Protein AF-A0A0L7QMP7-F1 (afdb_monomer_lite)

Secondary structure (DSSP, 8-state):
----------SS-HHHHHHHHTTSGGG-PPPTTHHHHHHHHHHHHHHHHHH-

Organism: NCBI:txid597456

InterPro domains:
  IPR003958 Transcription factor CBF/NF-Y/archaeal histone domain [PF00808] (10-39)
  IPR009072 Histone-fold [G3DSA:1.10.20.10] (1-50)
  IPR009072 Histone-fold [SSF47113] (3-42)

Foldseek 3Di:
DPDPDDDDPQPDDLVVLVVVQVVDVVSPDDDSCVSVVVSVVVVVVVCVVVVD

Structure (mmCIF, N/CA/C/O backbone):
data_AF-A0A0L7QMP7-F1
#
_entry.id   AF-A0A0L7QMP7-F1
#
loop_
_atom_site.group_PDB
_atom_site.id
_atom_site.type_symbol
_atom_site.label_at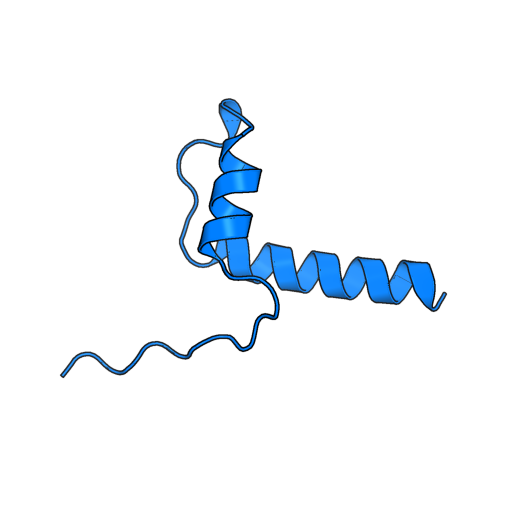om_id
_atom_site.label_alt_id
_atom_site.label_comp_id
_atom_site.label_asym_id
_atom_site.label_entity_id
_atom_site.label_seq_id
_atom_site.pdbx_PDB_ins_code
_atom_site.Cartn_x
_atom_site.Cartn_y
_atom_site.Cartn_z
_atom_site.occupancy
_atom_site.B_iso_or_equiv
_atom_site.auth_seq_id
_atom_site.auth_comp_id
_atom_site.auth_asym_id
_atom_site.auth_atom_id
_atom_site.pdbx_PDB_model_num
ATOM 1 N N . MET A 1 1 ? -13.260 -4.926 -26.715 1.00 50.44 1 MET A N 1
ATOM 2 C CA . MET A 1 1 ? -12.526 -5.775 -25.743 1.00 50.44 1 MET A CA 1
ATOM 3 C C . MET A 1 1 ? -11.823 -4.866 -24.746 1.00 50.44 1 MET A C 1
ATOM 5 O O . MET A 1 1 ? -11.145 -3.958 -25.212 1.00 50.44 1 MET A O 1
ATOM 9 N N . PRO A 1 2 ? -11.984 -5.029 -23.420 1.00 60.44 2 PRO A N 1
ATOM 10 C CA . PRO A 1 2 ? -11.325 -4.137 -22.477 1.00 60.44 2 PRO A CA 1
ATOM 11 C C . PRO A 1 2 ? -9.816 -4.381 -22.550 1.00 60.44 2 PRO A C 1
ATOM 13 O O . PRO A 1 2 ? -9.325 -5.485 -22.310 1.00 60.44 2 PRO A O 1
ATOM 16 N N . SER A 1 3 ? -9.094 -3.341 -22.950 1.00 58.19 3 SER A N 1
ATOM 17 C CA . SER A 1 3 ? -7.645 -3.296 -23.090 1.00 58.19 3 SER A CA 1
ATOM 18 C C . SER A 1 3 ? -6.998 -3.776 -21.790 1.00 58.19 3 SER A C 1
ATOM 20 O O . SER A 1 3 ? -7.290 -3.235 -20.722 1.00 58.19 3 SER A O 1
ATOM 22 N N . LYS A 1 4 ? -6.144 -4.810 -21.853 1.00 61.62 4 LYS A N 1
ATOM 23 C CA . LYS A 1 4 ? -5.402 -5.327 -20.688 1.00 61.62 4 LYS A CA 1
ATOM 24 C C . LYS A 1 4 ? -4.749 -4.151 -19.955 1.00 61.62 4 LYS A C 1
ATOM 26 O O . LYS A 1 4 ? -3.828 -3.531 -20.485 1.00 61.62 4 LYS A O 1
ATOM 31 N N . LYS A 1 5 ? -5.230 -3.837 -18.745 1.00 64.38 5 LYS A N 1
ATOM 32 C CA . LYS A 1 5 ? -4.628 -2.817 -17.873 1.00 64.38 5 LYS A CA 1
ATOM 33 C C . LYS A 1 5 ? -3.128 -3.108 -17.758 1.00 64.38 5 LYS A C 1
ATOM 35 O O . LYS A 1 5 ? -2.755 -4.244 -17.459 1.00 64.38 5 LYS A O 1
ATOM 40 N N . LYS A 1 6 ? -2.277 -2.102 -18.004 1.00 64.81 6 LYS A N 1
ATOM 41 C CA . LYS A 1 6 ? -0.819 -2.211 -17.830 1.00 64.81 6 LYS A CA 1
ATOM 42 C C . LYS A 1 6 ? -0.538 -2.776 -16.435 1.00 64.81 6 LYS A C 1
ATOM 44 O O . LYS A 1 6 ? -0.877 -2.152 -15.431 1.00 64.81 6 LYS A O 1
ATOM 49 N N . LYS A 1 7 ? 0.070 -3.965 -16.368 1.00 65.00 7 LYS A N 1
ATOM 50 C CA . LYS A 1 7 ? 0.637 -4.477 -15.118 1.00 65.00 7 LYS A CA 1
ATOM 51 C C . LYS A 1 7 ? 1.834 -3.593 -14.791 1.00 65.00 7 LYS A C 1
ATOM 53 O O . LYS A 1 7 ? 2.859 -3.668 -15.460 1.00 65.00 7 LYS A O 1
ATOM 58 N N . TYR A 1 8 ? 1.687 -2.731 -13.791 1.00 66.31 8 TYR A N 1
ATOM 59 C CA . TYR A 1 8 ? 2.832 -2.043 -13.210 1.00 66.31 8 TYR A CA 1
ATOM 60 C C . TYR A 1 8 ? 3.777 -3.109 -12.654 1.00 66.31 8 TYR A C 1
ATOM 62 O O . TYR A 1 8 ? 3.346 -3.966 -11.882 1.00 66.31 8 TYR A O 1
ATOM 70 N N . ASN A 1 9 ? 5.043 -3.081 -13.077 1.00 67.56 9 ASN A N 1
ATOM 71 C CA . ASN A 1 9 ? 6.063 -4.030 -12.634 1.00 67.56 9 ASN A CA 1
ATOM 72 C C . ASN A 1 9 ? 6.532 -3.664 -11.214 1.00 67.56 9 ASN A C 1
ATOM 74 O O . ASN A 1 9 ? 7.657 -3.217 -10.996 1.00 67.56 9 ASN A O 1
ATOM 78 N N . ALA A 1 10 ? 5.610 -3.739 -10.255 1.00 69.00 10 ALA A N 1
ATOM 79 C CA . ALA A 1 10 ? 5.868 -3.484 -8.852 1.00 69.00 10 ALA A CA 1
ATOM 80 C C . ALA A 1 10 ? 6.244 -4.799 -8.170 1.00 69.00 10 ALA A C 1
ATOM 82 O O . ALA A 1 10 ? 5.513 -5.786 -8.257 1.00 69.00 10 ALA A O 1
ATOM 83 N N . ARG A 1 11 ? 7.371 -4.798 -7.448 1.00 81.44 11 ARG A N 1
ATOM 84 C CA . ARG A 1 11 ? 7.804 -5.957 -6.648 1.00 81.44 11 ARG A CA 1
ATOM 85 C C . ARG A 1 11 ? 6.795 -6.290 -5.538 1.00 81.44 11 ARG A C 1
ATOM 87 O O . ARG A 1 11 ? 6.725 -7.432 -5.099 1.00 81.44 11 ARG A O 1
ATOM 94 N N . PHE A 1 12 ? 5.998 -5.301 -5.123 1.00 83.81 12 PHE A N 1
ATOM 95 C CA . PHE A 1 12 ? 4.914 -5.448 -4.156 1.00 83.81 12 PHE A CA 1
ATOM 96 C C . PHE A 1 12 ? 3.544 -5.275 -4.833 1.00 83.81 12 PHE A C 1
ATOM 98 O O . PHE A 1 12 ? 3.316 -4.265 -5.501 1.00 83.81 12 PHE A O 1
ATOM 105 N N . PRO A 1 13 ? 2.604 -6.220 -4.656 1.00 89.94 13 PRO A N 1
ATOM 106 C CA . PRO A 1 13 ? 1.274 -6.115 -5.244 1.00 89.94 13 PRO A CA 1
ATOM 107 C C . PRO A 1 13 ? 0.445 -5.006 -4.577 1.00 89.94 13 PRO A C 1
ATOM 109 O O . PRO A 1 13 ? 0.377 -4.918 -3.350 1.00 89.94 13 PRO A O 1
ATOM 112 N N . ALA A 1 14 ? -0.272 -4.216 -5.386 1.00 91.00 14 ALA A N 1
ATOM 113 C CA . ALA A 1 14 ? -1.102 -3.094 -4.926 1.00 91.00 14 ALA A CA 1
ATOM 114 C C . ALA A 1 14 ? -2.139 -3.487 -3.856 1.00 91.00 14 ALA A C 1
ATOM 116 O O . ALA A 1 14 ? -2.410 -2.715 -2.941 1.00 91.00 14 ALA A O 1
ATOM 117 N N . GLY A 1 15 ? -2.684 -4.707 -3.926 1.00 93.00 15 GLY A N 1
ATOM 118 C CA . GLY A 1 15 ? -3.628 -5.213 -2.925 1.00 93.00 15 GLY A CA 1
ATOM 119 C C . GLY A 1 15 ? -3.021 -5.368 -1.528 1.00 93.00 15 GLY A C 1
ATOM 120 O O . GLY A 1 15 ? -3.713 -5.142 -0.541 1.00 93.00 15 GLY A O 1
ATOM 121 N N . ARG A 1 16 ? -1.727 -5.704 -1.423 1.00 94.31 16 ARG A N 1
ATOM 122 C CA . ARG A 1 16 ? -1.042 -5.831 -0.128 1.00 94.31 16 ARG A CA 1
ATOM 123 C C . ARG A 1 16 ? -0.798 -4.465 0.500 1.00 94.31 16 ARG A C 1
ATOM 125 O O . ARG A 1 16 ? -1.058 -4.295 1.681 1.00 94.31 16 ARG A O 1
ATOM 132 N N . ILE A 1 17 ? -0.374 -3.497 -0.310 1.00 95.12 17 ILE A N 1
ATOM 133 C CA . ILE A 1 17 ? -0.193 -2.107 0.123 1.00 95.12 17 ILE A CA 1
ATOM 134 C C . ILE A 1 17 ? -1.535 -1.532 0.582 1.00 95.12 17 ILE A C 1
ATOM 136 O O . ILE A 1 17 ? -1.611 -0.981 1.670 1.00 95.12 17 ILE A O 1
ATOM 140 N N . LYS A 1 18 ? -2.615 -1.758 -0.180 1.00 95.56 18 LYS A N 1
ATOM 141 C CA . LYS A 1 18 ? -3.968 -1.354 0.222 1.00 95.56 18 LYS A CA 1
ATOM 142 C C . LYS A 1 18 ? -4.374 -1.947 1.578 1.00 95.56 18 LYS A C 1
ATOM 144 O O . LYS A 1 18 ? -4.882 -1.211 2.409 1.00 95.56 18 LYS A O 1
ATOM 149 N N . LYS A 1 19 ? -4.141 -3.247 1.809 1.00 95.19 19 LYS A N 1
ATOM 150 C CA . LYS A 1 19 ? -4.441 -3.887 3.104 1.00 95.19 19 LYS A CA 1
ATOM 151 C C . LYS A 1 19 ? -3.671 -3.250 4.260 1.00 95.19 19 LYS A C 1
ATOM 153 O O . LYS A 1 19 ? -4.265 -3.049 5.303 1.00 95.19 19 LYS A O 1
ATOM 158 N N . ILE A 1 20 ? -2.390 -2.930 4.061 1.00 95.69 20 ILE A N 1
ATOM 159 C CA . ILE A 1 20 ? -1.567 -2.246 5.071 1.00 95.69 20 ILE A CA 1
ATOM 160 C C . ILE A 1 20 ? -2.101 -0.836 5.329 1.00 95.69 20 ILE A C 1
ATOM 162 O O . ILE A 1 20 ? -2.243 -0.449 6.471 1.00 95.69 20 ILE A O 1
ATOM 166 N N . MET A 1 21 ? -2.444 -0.073 4.289 1.00 95.94 21 MET A N 1
ATOM 167 C CA . MET A 1 21 ? -3.028 1.259 4.481 1.00 95.94 21 MET A CA 1
ATOM 168 C C . MET A 1 21 ? -4.339 1.208 5.272 1.00 95.94 21 MET A C 1
ATOM 170 O O . MET A 1 21 ? -4.592 2.074 6.089 1.00 95.94 21 MET A O 1
ATOM 174 N N . GLN A 1 22 ? -5.167 0.193 5.021 1.00 96.06 22 GLN A N 1
ATOM 175 C CA . GLN A 1 22 ? -6.466 0.018 5.673 1.00 96.06 22 GLN A CA 1
ATOM 176 C C . GLN A 1 22 ? -6.385 -0.691 7.034 1.00 96.06 22 GLN A C 1
ATOM 178 O O . GLN A 1 22 ? -7.425 -1.062 7.569 1.00 96.06 22 GLN A O 1
ATOM 183 N N . THR A 1 23 ? -5.187 -0.920 7.590 1.00 96.81 23 THR A N 1
ATOM 184 C CA . THR A 1 23 ? -5.083 -1.229 9.028 1.00 96.81 23 THR A CA 1
ATOM 185 C C . THR A 1 23 ? -5.369 0.002 9.878 1.00 96.81 23 THR A C 1
ATOM 187 O O . THR A 1 23 ? -5.706 -0.141 11.044 1.00 96.81 23 THR A O 1
ATOM 190 N N . ASP A 1 24 ? -5.201 1.190 9.297 1.00 96.69 24 ASP A N 1
ATOM 191 C CA . ASP A 1 24 ? -5.649 2.449 9.868 1.00 96.69 24 ASP A CA 1
ATOM 192 C C . ASP A 1 24 ? -7.124 2.665 9.494 1.00 96.69 24 ASP A C 1
ATOM 194 O O . ASP A 1 24 ? -7.483 2.742 8.310 1.00 96.69 24 ASP A O 1
ATOM 198 N N . GLU A 1 25 ? -7.983 2.706 10.512 1.00 95.00 25 GLU A N 1
ATOM 199 C CA . GLU A 1 25 ? -9.432 2.830 10.353 1.00 95.00 25 GLU A CA 1
ATOM 200 C C . GLU A 1 25 ? -9.840 4.193 9.767 1.00 95.00 25 GLU A C 1
ATOM 202 O O . GLU A 1 25 ? -10.853 4.274 9.064 1.00 95.00 25 GLU A O 1
ATOM 207 N N . GLU A 1 26 ? -9.028 5.242 9.949 1.00 97.50 26 GLU A N 1
ATOM 208 C CA . GLU A 1 26 ? -9.317 6.592 9.450 1.00 97.50 26 GLU A CA 1
ATOM 209 C C . GLU A 1 26 ? -9.121 6.716 7.926 1.00 97.50 26 GLU A C 1
ATOM 211 O O . GLU A 1 26 ? -9.719 7.576 7.277 1.00 97.50 26 GLU A O 1
ATOM 216 N N . VAL A 1 27 ? -8.333 5.822 7.310 1.00 95.38 27 VAL A N 1
ATOM 217 C CA . VAL A 1 27 ? -7.992 5.874 5.874 1.00 95.38 27 VAL A CA 1
ATOM 218 C C . VAL A 1 27 ? -9.189 5.567 4.962 1.00 95.38 27 VAL A C 1
ATOM 220 O O . VAL A 1 27 ? -9.266 6.062 3.832 1.00 95.38 27 VAL A O 1
ATOM 223 N N . GLY A 1 28 ? -10.130 4.729 5.405 1.00 93.62 28 GLY A N 1
ATOM 224 C CA . GLY A 1 28 ? -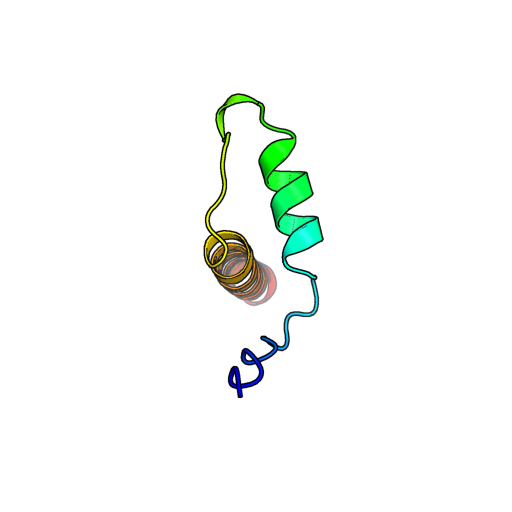11.346 4.415 4.650 1.00 93.62 28 GLY A CA 1
ATOM 225 C C . GLY A 1 28 ? -11.101 3.840 3.239 1.00 93.62 28 GLY A C 1
ATOM 226 O O . GLY A 1 28 ? -10.404 2.836 3.044 1.00 93.62 28 GLY A O 1
ATOM 227 N N . LYS A 1 29 ? -11.753 4.415 2.214 1.00 94.88 29 LYS A N 1
ATOM 228 C CA . LYS A 1 29 ? -11.700 3.914 0.824 1.00 94.88 29 LYS A CA 1
ATOM 229 C C . LYS A 1 29 ? -10.476 4.451 0.079 1.00 94.88 29 LYS A C 1
ATOM 231 O O . LYS A 1 29 ? -10.335 5.646 -0.132 1.00 94.88 29 LYS A O 1
ATOM 236 N N . VAL A 1 30 ? -9.663 3.539 -0.455 1.00 94.75 30 VAL A N 1
ATOM 237 C CA . VAL A 1 30 ? -8.446 3.878 -1.214 1.00 94.75 30 VAL A CA 1
ATOM 238 C C . VAL A 1 30 ? -8.660 3.718 -2.724 1.00 94.75 30 VAL A C 1
ATOM 240 O O . VAL A 1 30 ? -9.071 2.649 -3.193 1.00 94.75 30 VAL A O 1
ATOM 243 N N . ALA A 1 31 ? -8.338 4.758 -3.501 1.00 95.19 31 ALA A N 1
ATOM 244 C CA . ALA A 1 31 ? -8.390 4.729 -4.964 1.00 95.19 31 ALA A CA 1
ATOM 245 C C . ALA A 1 31 ? -7.332 3.783 -5.568 1.00 95.19 31 ALA A C 1
ATOM 247 O O . ALA A 1 31 ? -6.243 3.613 -5.025 1.00 95.19 31 ALA A O 1
ATOM 248 N N . GLN A 1 32 ? -7.620 3.184 -6.733 1.00 90.94 32 GLN A N 1
ATOM 249 C CA . GLN A 1 32 ? -6.773 2.128 -7.324 1.00 90.94 32 GLN A CA 1
ATOM 250 C C . GLN A 1 32 ? -5.328 2.565 -7.619 1.00 90.94 32 GLN A C 1
ATOM 252 O O . GLN A 1 32 ? -4.423 1.733 -7.573 1.00 90.94 32 GLN A O 1
ATOM 257 N N . ALA A 1 33 ? -5.107 3.847 -7.920 1.00 92.56 33 ALA A N 1
ATOM 258 C CA . ALA A 1 33 ? -3.784 4.381 -8.238 1.00 92.56 33 ALA A CA 1
ATOM 259 C C . ALA A 1 33 ? -2.903 4.606 -6.996 1.00 92.56 33 ALA A C 1
ATOM 261 O O . ALA A 1 33 ? -1.680 4.516 -7.086 1.00 92.56 33 ALA A O 1
ATOM 262 N N . VAL A 1 34 ? -3.508 4.856 -5.830 1.00 95.44 34 VAL A N 1
ATOM 263 C CA . VAL A 1 34 ? -2.799 5.289 -4.614 1.00 95.44 34 VAL A CA 1
ATOM 264 C C . VAL A 1 34 ? -1.773 4.255 -4.123 1.00 95.44 34 VAL A C 1
ATOM 266 O O . VAL A 1 34 ? -0.619 4.635 -3.922 1.00 95.44 34 VAL A O 1
ATOM 269 N N . PRO A 1 35 ? -2.088 2.945 -4.032 1.00 94.69 35 PRO A N 1
ATOM 270 C CA . 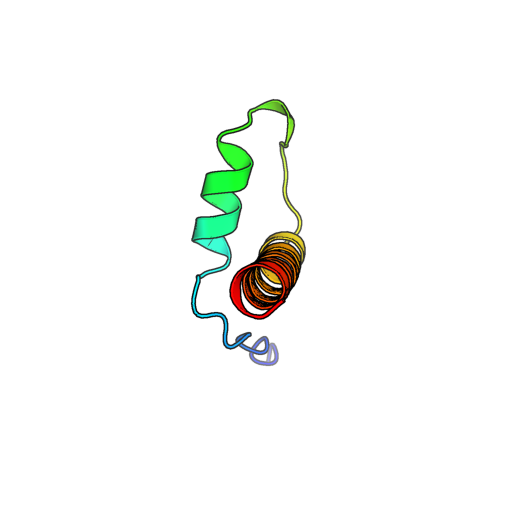PRO A 1 35 ? -1.104 1.942 -3.621 1.00 94.69 35 PRO A CA 1
ATOM 271 C C . PRO A 1 35 ? 0.123 1.866 -4.545 1.00 94.69 35 PRO A C 1
ATOM 273 O O . PRO A 1 35 ? 1.221 1.540 -4.100 1.00 94.69 35 PRO A O 1
ATOM 276 N N . ILE A 1 36 ? -0.053 2.169 -5.837 1.00 93.12 36 ILE A N 1
ATOM 277 C CA . ILE A 1 36 ? 1.026 2.145 -6.835 1.00 93.12 36 ILE A CA 1
ATOM 278 C C . ILE A 1 36 ? 1.954 3.347 -6.628 1.00 93.12 36 ILE A C 1
ATOM 280 O O . ILE A 1 36 ? 3.172 3.192 -6.654 1.00 93.12 36 ILE A O 1
ATOM 284 N N . ILE A 1 37 ? 1.384 4.531 -6.385 1.00 94.38 37 ILE A N 1
ATOM 285 C CA . ILE A 1 37 ? 2.142 5.761 -6.116 1.00 94.38 37 ILE A CA 1
ATOM 286 C C . ILE A 1 37 ? 2.951 5.614 -4.825 1.00 94.38 37 ILE A C 1
ATOM 288 O O . ILE A 1 37 ? 4.148 5.893 -4.818 1.00 94.38 37 ILE A O 1
ATOM 292 N N . ILE A 1 38 ? 2.330 5.090 -3.765 1.00 94.69 38 ILE A N 1
ATOM 293 C CA . ILE A 1 38 ? 2.993 4.832 -2.481 1.00 94.69 38 ILE A CA 1
ATOM 294 C C . ILE A 1 38 ? 4.205 3.915 -2.667 1.00 94.69 38 ILE A C 1
ATOM 296 O O . ILE A 1 38 ? 5.285 4.227 -2.175 1.00 94.69 38 ILE A O 1
ATOM 300 N N . TYR A 1 39 ? 4.079 2.831 -3.441 1.00 93.75 39 TYR A N 1
ATOM 301 C CA . TYR A 1 39 ? 5.220 1.963 -3.748 1.00 93.75 39 TYR A CA 1
ATOM 302 C C . TYR A 1 39 ? 6.392 2.716 -4.398 1.00 93.75 39 TYR A C 1
ATOM 304 O O . TYR A 1 39 ? 7.547 2.497 -4.027 1.00 93.75 39 TYR A O 1
ATOM 312 N N . ILE A 1 40 ? 6.111 3.595 -5.365 1.00 93.44 40 ILE A N 1
ATOM 313 C CA . ILE A 1 40 ? 7.142 4.366 -6.073 1.00 93.44 40 ILE A CA 1
ATOM 314 C C . ILE A 1 40 ? 7.844 5.330 -5.111 1.00 93.44 40 ILE A C 1
ATOM 316 O O . ILE A 1 40 ? 9.074 5.381 -5.101 1.00 93.44 40 ILE A O 1
ATOM 320 N N . LEU A 1 41 ? 7.076 6.037 -4.275 1.00 95.75 41 LEU A N 1
ATOM 321 C CA . LEU A 1 41 ? 7.602 6.963 -3.270 1.00 95.75 41 LEU A CA 1
ATOM 322 C C . LEU A 1 41 ? 8.490 6.246 -2.251 1.00 95.75 41 LEU A C 1
ATOM 324 O O . LEU A 1 41 ? 9.627 6.658 -2.047 1.00 95.75 41 LEU A O 1
ATOM 328 N N . PHE A 1 42 ? 8.024 5.131 -1.679 1.00 94.50 42 PHE A N 1
ATOM 329 C CA . PHE A 1 42 ? 8.818 4.340 -0.734 1.00 94.50 42 PHE A CA 1
ATOM 330 C C . PHE A 1 42 ? 10.103 3.808 -1.365 1.00 94.50 42 PHE A C 1
ATOM 332 O O . PHE A 1 42 ? 11.167 3.875 -0.756 1.00 94.50 42 PHE A O 1
ATOM 339 N N . LYS A 1 43 ? 10.033 3.306 -2.604 1.00 93.19 43 LYS A N 1
ATOM 340 C CA . LYS A 1 43 ? 11.219 2.834 -3.326 1.00 93.19 43 LYS A CA 1
ATOM 341 C C . LYS A 1 43 ? 12.248 3.954 -3.500 1.00 93.19 43 LYS A C 1
ATOM 343 O O . LYS A 1 43 ? 13.440 3.706 -3.327 1.00 93.19 43 LYS A O 1
ATOM 348 N N . LEU A 1 44 ? 11.797 5.155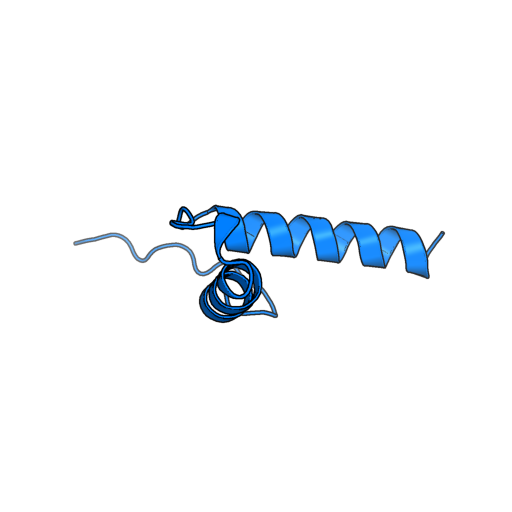 -3.865 1.00 94.88 44 LEU A N 1
ATOM 349 C CA . LEU A 1 44 ? 12.672 6.312 -4.029 1.00 94.88 44 LEU A CA 1
ATOM 350 C C . LEU A 1 44 ? 13.266 6.750 -2.687 1.00 94.88 44 LEU A C 1
ATOM 352 O O . LEU A 1 44 ? 14.476 6.918 -2.605 1.00 94.88 44 LEU A O 1
ATOM 356 N N . ALA A 1 45 ? 12.444 6.857 -1.642 1.00 96.94 45 ALA A N 1
ATOM 357 C CA . ALA A 1 45 ? 12.881 7.236 -0.303 1.00 96.94 45 ALA A CA 1
ATOM 358 C C . ALA A 1 45 ? 13.952 6.280 0.241 1.00 96.94 45 ALA A C 1
ATOM 360 O O . ALA A 1 45 ? 15.004 6.729 0.676 1.00 96.94 45 ALA A O 1
ATOM 361 N N . ILE A 1 46 ? 13.741 4.963 0.131 1.00 96.38 46 ILE A N 1
ATOM 362 C CA . ILE A 1 46 ? 14.727 3.956 0.554 1.00 96.38 46 ILE A CA 1
ATOM 363 C C . ILE A 1 46 ? 16.022 4.083 -0.255 1.00 96.38 46 ILE A C 1
ATOM 365 O O . ILE A 1 46 ? 17.107 3.978 0.307 1.00 96.38 46 ILE A O 1
ATOM 369 N N . LYS A 1 47 ? 15.928 4.321 -1.571 1.00 96.06 47 LYS A N 1
ATOM 370 C CA . LYS A 1 47 ? 17.117 4.535 -2.404 1.00 96.06 47 LYS A CA 1
ATOM 371 C C . LYS A 1 47 ? 17.890 5.776 -1.955 1.00 96.06 47 LYS A C 1
ATOM 373 O O . LYS A 1 47 ? 19.108 5.729 -1.933 1.00 96.06 47 LYS A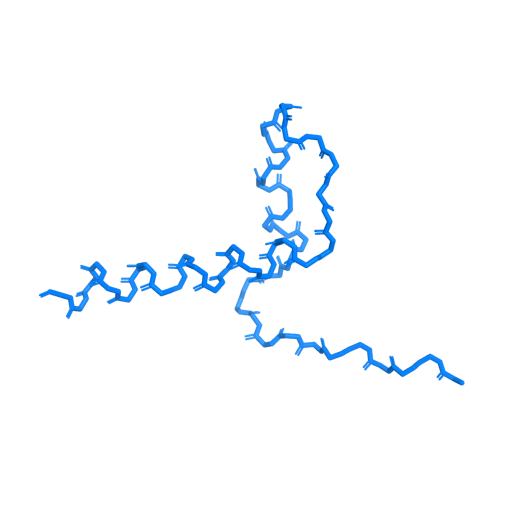 O 1
ATOM 378 N N . ILE A 1 48 ? 17.198 6.857 -1.609 1.00 97.38 48 ILE A N 1
ATOM 379 C CA . ILE A 1 48 ? 17.847 8.062 -1.090 1.00 97.38 48 ILE A CA 1
ATOM 380 C C . ILE A 1 48 ? 18.516 7.741 0.248 1.00 97.38 48 ILE A C 1
ATOM 382 O O . ILE A 1 48 ? 19.709 7.936 0.353 1.00 97.38 48 ILE A O 1
ATOM 386 N N . ILE A 1 49 ? 17.798 7.161 1.213 1.00 96.88 49 ILE A N 1
ATOM 387 C CA . ILE A 1 49 ? 18.320 6.899 2.567 1.00 96.88 49 ILE A CA 1
ATOM 388 C C . ILE A 1 49 ? 19.521 5.940 2.572 1.00 96.88 49 ILE A C 1
ATOM 390 O O . ILE A 1 49 ? 20.433 6.112 3.368 1.00 96.88 49 ILE A O 1
ATOM 394 N N . ILE A 1 50 ? 19.514 4.902 1.730 1.00 96.06 50 ILE A N 1
ATOM 395 C CA . ILE A 1 50 ? 20.585 3.889 1.722 1.00 96.06 50 ILE A CA 1
ATOM 396 C C . ILE A 1 50 ? 21.816 4.354 0.932 1.00 96.06 50 ILE A C 1
ATOM 398 O O . ILE A 1 50 ? 22.922 3.910 1.227 1.00 96.06 50 ILE A O 1
ATOM 402 N N . PHE A 1 51 ? 21.630 5.185 -0.098 1.00 91.56 51 PHE A N 1
ATOM 403 C CA . PHE A 1 51 ? 22.701 5.585 -1.020 1.00 91.56 51 PHE A CA 1
ATOM 404 C C . PHE A 1 51 ? 23.075 7.077 -0.933 1.00 91.56 51 PHE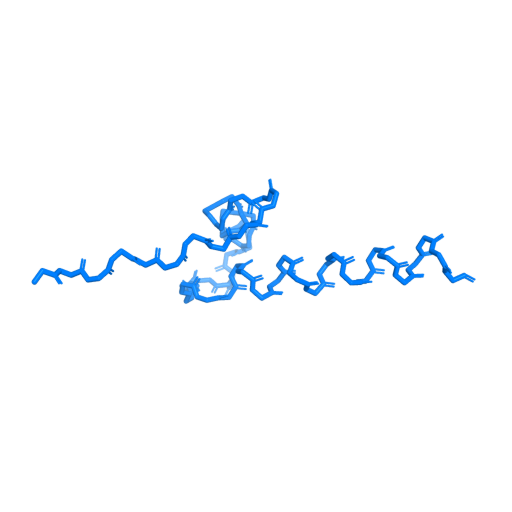 A C 1
ATOM 406 O O . PHE A 1 51 ? 23.823 7.544 -1.792 1.00 91.56 51 PHE A O 1
ATOM 413 N N . SER A 1 52 ? 22.551 7.817 0.049 1.00 76.44 52 SER A N 1
ATOM 414 C CA . SER A 1 52 ? 23.036 9.147 0.453 1.00 76.44 52 SER A CA 1
ATOM 415 C C . SER A 1 52 ? 24.166 9.018 1.460 1.00 76.44 52 SER A C 1
ATOM 417 O O . SER A 1 52 ? 25.160 9.752 1.304 1.00 76.44 52 SER A O 1
#

Sequence (52 aa):
MPSKKKKYNARFPAGRIKKIMQTDEEVGKVAQAVPIIIYILFKLAIKIIIFS

Radius of gyration: 13.41 Å; chains: 1; bounding box: 36×15×36 Å

pLDDT: mean 87.76, std 12.94, range [50.44, 97.5]